Protein AF-A0A951KAZ1-F1 (afdb_monomer_lite)

Secondary structure (DSSP, 8-state):
-EEE--STTS-SHHHHHHHHTT---EE----SSS---HHHHHHHHHHHHHHTSSS-EEEEESSSHHHHHHHTTSTT--EEE-SSHHHHHHHHHHH--SEEEEETTTS-HHHHHHHHHHHHHPPP--TTTHHHHHHHHHHHHHHTT-

Structure (mmCIF, N/CA/C/O backbone):
data_AF-A0A951KAZ1-F1
#
_entry.id   AF-A0A951KAZ1-F1
#
loop_
_atom_site.group_PDB
_atom_site.id
_atom_site.type_symbol
_atom_site.label_atom_id
_atom_site.label_alt_id
_atom_site.label_comp_id
_atom_site.label_asym_id
_atom_site.label_entity_id
_atom_site.label_seq_id
_atom_site.pdbx_PDB_ins_code
_atom_site.Cartn_x
_atom_site.Cartn_y
_atom_site.Cartn_z
_atom_site.occupancy
_atom_site.B_iso_or_equiv
_atom_site.auth_seq_id
_atom_site.auth_comp_id
_atom_site.auth_asym_id
_atom_site.auth_atom_id
_atom_site.pdbx_PDB_model_num
ATOM 1 N N . MET A 1 1 ? -10.489 3.166 -6.949 1.00 77.75 1 MET A N 1
ATOM 2 C CA . MET A 1 1 ? -9.669 2.682 -5.811 1.00 77.75 1 MET A CA 1
ATOM 3 C C . MET A 1 1 ? -10.498 1.814 -4.878 1.00 77.75 1 MET A C 1
ATOM 5 O O . MET A 1 1 ? -11.717 1.902 -4.901 1.00 77.75 1 MET A O 1
ATOM 9 N N . ILE A 1 2 ? -9.860 0.986 -4.058 1.00 79.00 2 ILE A N 1
ATOM 10 C CA . ILE A 1 2 ? -10.522 0.186 -3.029 1.00 79.00 2 ILE A CA 1
ATOM 11 C C . ILE A 1 2 ? -9.940 0.490 -1.645 1.00 79.00 2 ILE A C 1
ATOM 13 O O . ILE A 1 2 ? -8.728 0.649 -1.511 1.00 79.00 2 ILE A O 1
ATOM 17 N N . VAL A 1 3 ? -10.797 0.590 -0.631 1.00 74.81 3 VAL A N 1
ATOM 18 C CA . VAL A 1 3 ? -10.398 0.838 0.759 1.00 74.81 3 VAL A CA 1
ATOM 19 C C . VAL A 1 3 ? -10.992 -0.234 1.658 1.00 74.81 3 VAL A C 1
ATOM 21 O O . VAL A 1 3 ? -12.148 -0.602 1.479 1.00 74.81 3 VAL A O 1
ATOM 24 N N . SER A 1 4 ? -10.220 -0.708 2.631 1.00 72.94 4 SER A N 1
ATOM 25 C CA . SER A 1 4 ? -10.753 -1.443 3.777 1.00 72.94 4 SER A CA 1
ATOM 26 C C . SER A 1 4 ? -10.290 -0.776 5.075 1.00 72.94 4 SER A C 1
ATOM 28 O O . SER A 1 4 ? -9.096 -0.843 5.395 1.00 72.94 4 SER A O 1
ATOM 30 N N . PRO A 1 5 ? -11.183 -0.069 5.792 1.00 63.22 5 PRO A N 1
ATOM 31 C CA . PRO A 1 5 ? -10.905 0.364 7.151 1.00 63.22 5 PRO A CA 1
ATOM 32 C C . PRO A 1 5 ? -10.806 -0.833 8.109 1.00 63.22 5 PRO A C 1
ATOM 34 O O . PRO A 1 5 ? -11.477 -1.854 7.946 1.00 63.22 5 PRO A O 1
ATOM 37 N N . GLY A 1 6 ? -9.990 -0.667 9.152 1.00 60.91 6 GLY A N 1
ATOM 38 C CA . GLY A 1 6 ? -10.044 -1.522 10.337 1.00 60.91 6 GLY A CA 1
ATOM 39 C C . GLY A 1 6 ? -11.373 -1.359 11.090 1.00 60.91 6 GLY A C 1
ATOM 40 O O . GLY A 1 6 ? -12.285 -0.676 10.627 1.00 60.91 6 GLY A O 1
ATOM 41 N N . GLN A 1 7 ? -11.477 -1.970 12.273 1.00 57.25 7 GLN A N 1
ATOM 42 C CA . GLN A 1 7 ? -12.677 -1.892 13.121 1.00 57.25 7 GLN A CA 1
ATOM 43 C C . GLN A 1 7 ? -13.164 -0.444 13.306 1.00 57.25 7 GLN A C 1
ATOM 45 O O . GLN A 1 7 ? -12.364 0.493 13.395 1.00 57.25 7 GLN A O 1
ATOM 50 N N . ALA A 1 8 ? -14.487 -0.250 13.359 1.00 47.81 8 ALA A N 1
ATOM 51 C CA . ALA A 1 8 ? -15.086 1.079 13.430 1.00 47.81 8 ALA A CA 1
ATOM 52 C C . ALA A 1 8 ? -14.519 1.894 14.609 1.00 47.81 8 ALA A C 1
ATOM 54 O O . ALA A 1 8 ? -14.606 1.496 15.769 1.00 47.81 8 ALA A O 1
ATOM 55 N N . GLY A 1 9 ? -13.919 3.040 14.276 1.00 51.09 9 GLY A N 1
ATOM 56 C CA . GLY A 1 9 ? -13.101 3.861 15.176 1.00 51.09 9 GLY A CA 1
ATOM 57 C C . GLY A 1 9 ? -11.717 4.165 14.596 1.00 51.09 9 GLY A C 1
ATOM 58 O O . GLY A 1 9 ? -11.181 5.241 14.847 1.00 51.09 9 GLY A O 1
ATOM 59 N N . ASP A 1 10 ? -11.199 3.278 13.738 1.00 54.59 10 ASP A N 1
ATOM 60 C CA . ASP A 1 10 ? -9.827 3.361 13.228 1.00 54.59 10 ASP A CA 1
ATOM 61 C C . ASP A 1 10 ? -9.648 4.237 11.971 1.00 54.59 10 ASP A C 1
ATOM 63 O O . ASP A 1 10 ? -8.514 4.617 11.680 1.00 54.59 10 ASP A O 1
ATOM 67 N N . SER A 1 11 ? -10.701 4.620 11.222 1.00 55.94 11 SER A N 1
ATOM 68 C CA . SER A 1 11 ? -10.556 5.668 10.186 1.00 55.94 11 SER A CA 1
ATOM 69 C C . SER A 1 11 ? -11.864 6.197 9.555 1.00 55.94 11 SER A C 1
ATOM 71 O O . SER A 1 11 ? -12.215 5.811 8.441 1.00 55.94 11 SER A O 1
ATOM 73 N N . PRO A 1 12 ? -12.532 7.208 10.142 1.00 54.56 12 PRO A N 1
ATOM 74 C CA . PRO A 1 12 ? -13.395 8.116 9.369 1.00 54.56 12 PRO A CA 1
ATOM 75 C C . PRO A 1 12 ? -12.590 9.035 8.419 1.00 54.56 12 PRO A C 1
ATOM 77 O O . PRO A 1 12 ? -13.151 9.874 7.716 1.00 54.56 12 PRO A O 1
ATOM 80 N N . VAL A 1 13 ? -11.258 8.915 8.416 1.00 67.06 13 VAL A N 1
ATOM 81 C CA . VAL A 1 13 ? -10.328 9.823 7.738 1.00 67.06 13 VAL A CA 1
ATOM 82 C C . VAL A 1 13 ? -10.181 9.477 6.263 1.00 67.06 13 VAL A C 1
ATOM 84 O O . VAL A 1 13 ? -10.074 10.389 5.445 1.00 67.06 13 VAL A O 1
ATOM 87 N N . LEU A 1 14 ? -10.167 8.187 5.911 1.00 79.38 14 LEU A N 1
ATOM 88 C CA . LEU A 1 14 ? -9.930 7.778 4.529 1.00 79.38 14 LEU A CA 1
ATOM 89 C C . LEU A 1 14 ? -11.041 8.210 3.571 1.00 79.38 14 LEU A C 1
ATOM 91 O O . LEU A 1 14 ? -10.701 8.916 2.628 1.00 79.38 14 LEU A O 1
ATOM 95 N N . PRO A 1 15 ? -12.331 7.888 3.794 1.00 82.56 15 PRO A N 1
ATOM 96 C CA . PRO A 1 15 ? -13.406 8.324 2.899 1.0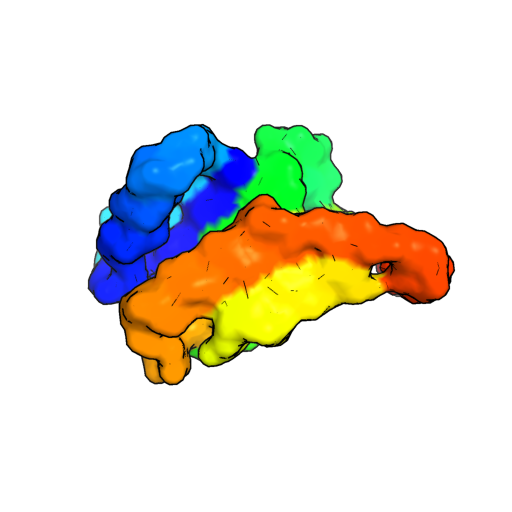0 82.56 15 PRO A CA 1
ATOM 97 C C . PRO A 1 15 ? -13.351 9.830 2.621 1.00 82.56 15 PRO A C 1
ATOM 99 O O . PRO A 1 15 ? -13.264 10.256 1.473 1.00 82.56 15 PRO A O 1
ATOM 102 N N . LYS A 1 16 ? -13.230 10.631 3.689 1.00 83.12 16 LYS A N 1
ATOM 103 C CA . LYS A 1 16 ? -13.139 12.090 3.597 1.00 83.12 16 LYS A CA 1
ATOM 104 C C . LYS A 1 16 ? -11.915 12.562 2.810 1.00 83.12 16 LYS A C 1
ATOM 106 O O . LYS A 1 16 ? -12.024 13.471 1.995 1.00 83.12 16 LYS A O 1
ATOM 111 N N . LEU A 1 17 ? -10.743 11.973 3.053 1.00 84.25 17 LEU A N 1
ATOM 112 C CA . LEU A 1 17 ? -9.534 12.305 2.302 1.00 84.25 17 LEU A CA 1
ATOM 113 C C . LEU A 1 17 ? -9.702 11.996 0.810 1.00 84.25 17 LEU A C 1
ATOM 115 O O . LEU A 1 17 ? -9.244 12.767 -0.028 1.00 84.25 17 LEU A O 1
ATOM 119 N N . LEU A 1 18 ? -10.325 10.870 0.478 1.00 87.94 18 LEU A N 1
ATOM 120 C CA . LEU A 1 18 ? -10.521 10.459 -0.907 1.00 87.94 18 LEU A CA 1
ATOM 121 C C . LEU A 1 18 ? -11.543 11.335 -1.626 1.00 87.94 18 LEU A C 1
ATOM 123 O O . LEU A 1 18 ? -11.312 11.690 -2.781 1.00 87.94 18 LEU A O 1
ATOM 127 N N . ASP A 1 19 ? -12.586 11.772 -0.922 1.00 89.19 19 ASP A N 1
ATOM 128 C CA . ASP A 1 19 ? -13.525 12.781 -1.413 1.00 89.19 19 ASP A CA 1
ATOM 129 C C . ASP A 1 19 ? -12.812 14.118 -1.690 1.00 89.19 19 ASP A C 1
ATOM 131 O O . ASP A 1 19 ? -12.978 14.710 -2.758 1.00 89.19 19 ASP A O 1
ATOM 135 N N . GLU A 1 20 ? -11.960 14.583 -0.764 1.00 88.56 20 GLU A N 1
ATOM 136 C CA . GLU A 1 20 ? -11.151 15.802 -0.930 1.00 88.56 20 GLU A CA 1
ATOM 137 C C . GLU A 1 20 ? -10.201 15.710 -2.136 1.00 88.56 20 GLU A C 1
ATOM 139 O O . GLU A 1 20 ? -10.028 16.687 -2.867 1.00 88.56 20 GLU A O 1
ATOM 144 N N . LEU A 1 21 ? -9.605 14.534 -2.359 1.00 87.19 21 LEU A N 1
ATOM 145 C CA . LEU A 1 21 ? -8.739 14.247 -3.506 1.00 87.19 21 LEU A CA 1
ATOM 146 C C . LEU A 1 21 ? -9.521 13.936 -4.793 1.00 87.19 21 LEU A C 1
ATOM 148 O O . LEU A 1 21 ? -8.904 13.777 -5.844 1.00 87.19 21 LEU A O 1
ATOM 152 N N . ARG A 1 22 ? -10.859 13.868 -4.730 1.00 91.75 22 ARG A N 1
ATOM 153 C CA . ARG A 1 22 ? -11.752 13.511 -5.845 1.00 91.75 22 ARG A CA 1
ATOM 154 C C . ARG A 1 22 ? -11.397 12.171 -6.492 1.00 91.75 22 ARG A C 1
ATOM 156 O O . ARG A 1 22 ? -11.455 12.028 -7.712 1.00 91.75 22 ARG A O 1
ATOM 163 N N . VAL A 1 23 ? -11.021 11.193 -5.673 1.00 89.00 23 VAL A N 1
ATOM 164 C CA . VAL A 1 23 ? -10.708 9.842 -6.140 1.00 89.00 23 VAL A CA 1
ATOM 165 C C . VAL A 1 23 ? -11.902 8.941 -5.891 1.00 89.00 23 VAL A C 1
ATOM 167 O O . VAL A 1 23 ? -12.308 8.755 -4.750 1.00 89.00 23 VAL A O 1
ATOM 170 N N . GLU A 1 24 ? -12.436 8.329 -6.946 1.00 90.31 24 GLU A N 1
ATOM 171 C CA . GLU A 1 24 ? -13.498 7.336 -6.801 1.00 90.31 24 GLU A CA 1
ATOM 172 C C . GLU A 1 24 ? -12.995 6.104 -6.043 1.00 90.31 24 GLU A C 1
ATOM 174 O O . GLU A 1 24 ? -11.959 5.501 -6.374 1.00 90.31 24 GLU A O 1
ATOM 179 N N . TYR A 1 25 ? -13.748 5.698 -5.023 1.00 90.50 25 TYR A N 1
ATOM 180 C CA . TYR A 1 25 ? -13.411 4.545 -4.206 1.00 90.50 25 TYR A CA 1
ATOM 181 C C . TYR A 1 25 ? -14.614 3.660 -3.914 1.00 90.50 25 TYR A C 1
ATOM 183 O O . TYR A 1 25 ? -15.764 4.093 -3.921 1.00 90.50 25 TYR A O 1
ATOM 191 N N . ARG A 1 26 ? -14.314 2.398 -3.616 1.00 89.12 26 ARG A N 1
ATOM 192 C CA . ARG A 1 26 ? -15.243 1.476 -2.978 1.00 89.12 26 ARG A CA 1
ATOM 193 C C . ARG A 1 26 ? -14.697 1.071 -1.619 1.00 89.12 26 ARG A C 1
ATOM 195 O O . ARG A 1 26 ? -13.571 0.586 -1.527 1.00 89.12 26 ARG A O 1
ATOM 202 N N . ASP A 1 27 ? -15.512 1.258 -0.594 1.00 86.56 27 ASP A N 1
ATOM 203 C CA . ASP A 1 27 ? -15.246 0.779 0.758 1.00 86.56 27 ASP A CA 1
ATOM 204 C C . ASP A 1 27 ? -15.684 -0.690 0.878 1.00 86.56 27 ASP A C 1
ATOM 206 O O . ASP A 1 27 ? -16.814 -1.029 0.522 1.00 86.56 27 ASP A O 1
ATOM 210 N N . PHE A 1 28 ? -14.784 -1.562 1.329 1.00 81.38 28 PHE A N 1
ATOM 211 C CA . PHE A 1 28 ? -15.008 -2.995 1.553 1.00 81.38 28 PHE A CA 1
ATOM 212 C C . PHE A 1 28 ? -15.226 -3.332 3.034 1.00 81.38 28 PHE A C 1
ATOM 214 O O . PHE A 1 28 ? -15.315 -4.506 3.391 1.00 81.38 28 PHE A O 1
ATOM 221 N N . GLY A 1 29 ? -15.360 -2.310 3.878 1.00 76.19 29 GLY A N 1
ATOM 222 C CA . GLY A 1 29 ? -15.567 -2.448 5.306 1.00 76.19 29 GLY A CA 1
ATOM 223 C C . GLY A 1 29 ? -14.259 -2.649 6.084 1.00 76.19 29 GLY A C 1
ATOM 224 O O . GLY A 1 29 ? -13.169 -2.664 5.514 1.00 76.19 29 GLY A O 1
ATOM 225 N N . THR A 1 30 ? -14.337 -2.832 7.399 1.00 77.88 30 THR A N 1
ATOM 226 C CA . THR A 1 30 ? -15.567 -3.219 8.116 1.00 77.88 30 THR A CA 1
ATOM 227 C C . THR A 1 30 ? -16.514 -2.056 8.417 1.00 77.88 30 THR A C 1
ATOM 229 O O . THR A 1 30 ? -16.112 -0.902 8.505 1.00 77.88 30 THR A O 1
ATOM 232 N N . TYR A 1 31 ? -17.807 -2.362 8.561 1.00 74.50 31 TYR A N 1
ATOM 233 C CA . TYR A 1 31 ? -18.862 -1.360 8.792 1.00 74.50 31 TYR A CA 1
ATOM 234 C C . TYR A 1 31 ? -19.334 -1.304 10.254 1.00 74.50 31 TYR A C 1
ATOM 236 O O . TYR A 1 31 ? -20.393 -0.753 10.546 1.00 74.50 31 TYR A O 1
ATOM 244 N N . GLY A 1 32 ? -18.575 -1.906 11.173 1.00 73.69 32 GLY A N 1
ATOM 245 C CA . GLY A 1 32 ? -18.962 -2.063 12.571 1.00 73.69 32 GLY A CA 1
ATOM 246 C C . GLY A 1 32 ? -17.765 -2.170 13.509 1.00 73.69 32 GLY A C 1
ATOM 247 O O . GLY A 1 32 ? -16.614 -2.245 13.078 1.00 73.69 32 GLY A O 1
ATOM 248 N N . THR A 1 33 ? -18.048 -2.145 14.809 1.00 76.31 33 THR A N 1
ATOM 249 C CA . THR A 1 33 ? -17.047 -2.224 15.888 1.00 76.31 33 THR A CA 1
ATOM 250 C C . THR A 1 33 ? -16.696 -3.655 16.274 1.00 76.31 33 THR A C 1
ATOM 252 O O . THR A 1 33 ? -15.813 -3.867 17.101 1.00 76.31 33 THR A O 1
ATOM 255 N N . ASP A 1 34 ? -17.424 -4.629 15.732 1.00 79.00 34 ASP A N 1
ATOM 256 C CA . ASP A 1 34 ? -17.231 -6.028 16.076 1.00 79.00 34 ASP A CA 1
ATOM 257 C C . ASP A 1 34 ? -15.843 -6.504 15.663 1.00 79.00 34 ASP A C 1
ATOM 259 O O . ASP A 1 34 ? -15.259 -6.055 14.668 1.00 79.00 34 ASP A O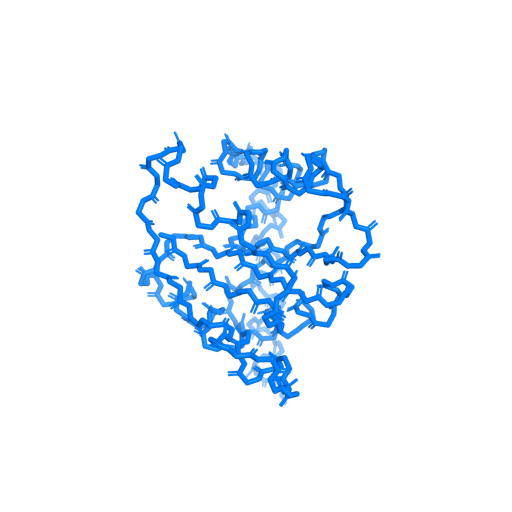 1
ATOM 263 N N . ALA A 1 35 ? -15.318 -7.438 16.453 1.00 81.06 35 ALA A N 1
ATOM 264 C CA . ALA A 1 35 ? -14.056 -8.063 16.134 1.00 81.06 35 ALA A CA 1
ATOM 265 C C . ALA A 1 35 ? -14.159 -8.809 14.801 1.00 81.06 35 ALA A C 1
ATOM 267 O O . ALA A 1 35 ? -15.093 -9.577 14.577 1.00 81.06 35 ALA A O 1
ATOM 268 N N . VAL A 1 36 ? -13.176 -8.585 13.934 1.00 85.56 36 VAL A N 1
ATOM 269 C CA . VAL A 1 36 ? -13.041 -9.272 12.652 1.00 85.56 36 VAL A CA 1
ATOM 270 C C . VAL A 1 36 ? -11.629 -9.796 12.487 1.00 85.56 36 VAL A C 1
ATOM 272 O O . VAL A 1 36 ? -10.669 -9.206 12.994 1.00 85.56 36 VAL A O 1
ATOM 275 N N . ASP A 1 37 ? -11.512 -10.863 11.712 1.00 90.12 37 ASP A N 1
ATOM 276 C CA . ASP A 1 37 ? -10.233 -11.383 11.272 1.00 90.12 37 ASP A CA 1
ATOM 277 C C . ASP A 1 37 ? -9.802 -10.627 10.013 1.00 90.12 37 ASP A C 1
ATOM 279 O O . ASP A 1 37 ? -10.404 -10.740 8.944 1.00 90.12 37 ASP A O 1
ATOM 283 N N . TYR A 1 38 ? -8.736 -9.830 10.132 1.00 90.50 38 TYR A N 1
ATOM 284 C CA . TYR A 1 38 ? -8.228 -9.016 9.025 1.00 90.50 38 TYR A CA 1
ATOM 285 C C . TYR A 1 38 ? -7.982 -9.810 7.723 1.00 90.50 38 TYR A C 1
ATOM 287 O O . TYR A 1 38 ? -8.217 -9.234 6.658 1.00 90.50 38 TYR A O 1
ATOM 295 N N . PRO A 1 39 ? -7.590 -11.109 7.716 1.00 94.44 39 PRO A N 1
ATOM 296 C CA . PRO A 1 39 ? -7.435 -11.836 6.461 1.00 94.44 39 PRO A CA 1
ATOM 297 C C . PRO A 1 39 ? -8.709 -11.893 5.609 1.00 94.44 39 PRO A C 1
ATOM 299 O O . PRO A 1 39 ? -8.624 -11.779 4.383 1.00 94.44 39 PRO A O 1
ATOM 302 N N . ASP A 1 40 ? -9.875 -12.001 6.249 1.00 91.62 40 ASP A N 1
ATOM 303 C CA . ASP A 1 40 ? -11.170 -12.128 5.572 1.00 91.62 40 ASP A CA 1
ATOM 304 C C . ASP A 1 40 ? -11.603 -10.831 4.888 1.00 91.62 40 ASP A C 1
ATOM 306 O O . ASP A 1 40 ? -12.370 -10.860 3.926 1.00 91.62 40 ASP A O 1
ATOM 310 N N . VAL A 1 41 ? -11.062 -9.696 5.332 1.00 89.69 41 VAL A N 1
ATOM 311 C CA . VAL A 1 41 ? -11.366 -8.371 4.782 1.00 89.69 41 VAL A CA 1
ATOM 312 C C . VAL A 1 41 ? -10.298 -7.929 3.777 1.00 89.69 41 VAL A C 1
ATOM 314 O O . VAL A 1 41 ? -10.612 -7.423 2.698 1.00 89.69 41 VAL A O 1
ATOM 317 N N . ILE A 1 42 ? -9.024 -8.198 4.071 1.00 93.88 42 ILE A N 1
ATOM 318 C CA . ILE A 1 42 ? -7.902 -7.772 3.229 1.00 93.88 42 ILE A CA 1
ATOM 319 C C . ILE A 1 42 ? -7.773 -8.619 1.960 1.00 93.88 42 ILE A C 1
ATOM 321 O O . ILE A 1 42 ? -7.479 -8.082 0.887 1.00 93.88 42 ILE A O 1
ATOM 325 N N . ALA A 1 43 ? -8.011 -9.932 2.030 1.00 95.50 43 ALA A N 1
ATOM 326 C CA . ALA A 1 43 ? -7.866 -10.792 0.858 1.00 95.50 43 ALA A CA 1
ATOM 327 C C . ALA A 1 43 ? -8.845 -10.431 -0.284 1.00 95.50 43 ALA A C 1
ATOM 329 O O . ALA A 1 43 ? -8.406 -10.395 -1.437 1.00 95.50 43 ALA A O 1
ATOM 330 N N . PRO A 1 44 ? -10.137 -10.123 -0.036 1.00 94.62 44 PRO A N 1
ATOM 331 C CA . PRO A 1 44 ? -11.031 -9.582 -1.062 1.00 94.62 44 PRO A CA 1
ATOM 332 C C . PRO A 1 44 ? -10.510 -8.307 -1.730 1.00 94.62 44 PRO A C 1
ATOM 334 O O . PRO A 1 44 ? -10.573 -8.207 -2.958 1.00 94.62 44 PRO A O 1
ATOM 337 N N . VAL A 1 45 ? -9.957 -7.375 -0.945 1.00 94.81 45 VAL A N 1
ATOM 338 C CA . VAL A 1 45 ? -9.399 -6.117 -1.458 1.00 94.81 45 VAL A CA 1
ATOM 339 C C . VAL A 1 45 ? -8.229 -6.382 -2.396 1.00 94.81 45 VAL A C 1
ATOM 341 O O . VAL A 1 45 ? -8.234 -5.958 -3.553 1.00 94.81 45 VAL A O 1
ATOM 344 N N . ALA A 1 46 ? -7.258 -7.153 -1.913 1.00 97.00 46 ALA A N 1
ATOM 345 C CA . ALA A 1 46 ? -6.080 -7.542 -2.668 1.00 97.00 46 ALA A CA 1
ATOM 346 C C . ALA A 1 46 ? -6.461 -8.295 -3.957 1.00 97.00 46 ALA A C 1
ATOM 348 O O . ALA A 1 46 ? -5.944 -7.999 -5.030 1.00 97.00 46 ALA A O 1
ATOM 349 N N . ARG A 1 47 ? -7.441 -9.207 -3.907 1.00 97.19 47 ARG A N 1
ATOM 350 C CA . ARG A 1 47 ? -7.930 -9.915 -5.104 1.00 97.19 47 ARG A CA 1
ATOM 351 C C . ARG A 1 47 ? -8.596 -8.985 -6.117 1.00 97.19 47 ARG A C 1
ATOM 353 O O . ARG A 1 47 ? -8.440 -9.215 -7.310 1.00 97.19 47 ARG A O 1
ATOM 360 N N . ALA A 1 48 ? -9.336 -7.970 -5.678 1.00 96.75 48 ALA A N 1
ATOM 361 C CA . ALA A 1 48 ? -9.964 -7.018 -6.593 1.00 96.75 48 ALA A CA 1
ATOM 362 C C . ALA A 1 48 ? -8.921 -6.167 -7.335 1.00 96.75 48 ALA A C 1
ATOM 364 O O . ALA A 1 48 ? -9.035 -5.979 -8.544 1.00 96.75 48 ALA A O 1
ATOM 365 N N . VAL A 1 49 ? -7.860 -5.737 -6.641 1.00 98.00 49 VAL A N 1
ATOM 366 C CA . VAL A 1 49 ? -6.718 -5.057 -7.276 1.00 98.00 49 VAL A CA 1
ATOM 367 C C . VAL A 1 49 ? -5.991 -5.994 -8.241 1.00 98.00 49 VAL A C 1
ATOM 369 O O . VAL A 1 49 ? -5.721 -5.619 -9.377 1.00 98.00 49 VAL A O 1
ATOM 372 N N . ALA A 1 50 ? -5.729 -7.239 -7.834 1.00 97.44 50 ALA A N 1
ATOM 373 C CA . ALA A 1 50 ? -5.026 -8.216 -8.666 1.00 97.44 50 ALA A CA 1
ATOM 374 C C . ALA A 1 50 ? -5.777 -8.556 -9.965 1.00 97.44 50 ALA A C 1
ATOM 376 O O . ALA A 1 50 ? -5.149 -8.812 -10.990 1.00 97.44 50 ALA A O 1
ATOM 377 N N . ARG A 1 51 ? -7.117 -8.552 -9.936 1.00 97.19 51 ARG A N 1
ATOM 378 C CA . ARG A 1 51 ? -7.957 -8.753 -11.128 1.00 97.19 51 ARG A CA 1
ATOM 379 C C . ARG A 1 51 ? -8.016 -7.538 -12.055 1.00 97.19 51 ARG A C 1
ATOM 381 O O . ARG A 1 51 ? -8.466 -7.683 -13.185 1.00 97.19 51 ARG A O 1
ATOM 388 N N . GLY A 1 52 ? -7.578 -6.367 -11.592 1.00 96.44 52 GLY A N 1
ATOM 389 C CA . GLY A 1 52 ? -7.701 -5.113 -12.332 1.00 96.44 52 GLY A CA 1
ATOM 390 C C . GLY A 1 52 ? -9.064 -4.431 -12.191 1.00 96.44 52 GLY A C 1
ATOM 391 O O . GLY A 1 52 ? -9.312 -3.456 -12.890 1.00 96.44 52 GLY A O 1
ATOM 392 N N . ASP A 1 53 ? -9.926 -4.886 -11.271 1.00 95.50 53 ASP A N 1
ATOM 393 C CA . ASP A 1 53 ? -11.204 -4.214 -10.975 1.00 95.50 53 ASP A CA 1
ATOM 394 C C . ASP A 1 53 ? -10.961 -2.809 -10.388 1.00 95.50 53 ASP A C 1
ATOM 396 O O . ASP A 1 53 ? -11.791 -1.910 -10.514 1.00 95.50 53 ASP A O 1
ATOM 400 N N . TYR A 1 54 ? -9.811 -2.630 -9.729 1.00 94.88 54 TYR A N 1
ATOM 401 C CA . TYR A 1 54 ? -9.331 -1.361 -9.194 1.00 94.88 54 TYR A CA 1
ATOM 402 C C . TYR A 1 54 ? -7.827 -1.238 -9.415 1.00 94.88 54 TYR A C 1
ATOM 404 O O . TYR A 1 54 ? -7.079 -2.186 -9.194 1.00 94.88 54 TYR A O 1
ATOM 412 N N . GLU A 1 55 ? -7.363 -0.040 -9.759 1.00 93.31 55 GLU A N 1
ATOM 413 C CA . GLU A 1 55 ? -5.937 0.198 -10.007 1.00 93.31 55 GLU A CA 1
ATOM 414 C C . GLU A 1 55 ? -5.074 0.124 -8.742 1.00 93.31 55 GLU A C 1
ATOM 416 O O . GLU A 1 55 ? -3.896 -0.230 -8.806 1.00 93.31 55 GLU A O 1
ATOM 421 N N . ARG A 1 56 ? -5.637 0.519 -7.595 1.00 95.62 56 ARG A N 1
ATOM 422 C CA . ARG A 1 56 ? -4.933 0.654 -6.315 1.00 95.62 56 ARG A CA 1
ATOM 423 C C . ARG A 1 56 ? -5.841 0.289 -5.150 1.00 95.62 56 ARG A C 1
ATOM 425 O O . ARG A 1 56 ? -7.044 0.569 -5.207 1.00 95.62 56 ARG A O 1
ATOM 432 N N . GLY A 1 57 ? -5.243 -0.257 -4.092 1.00 96.38 57 GLY A N 1
ATOM 433 C CA . GLY A 1 57 ? -5.902 -0.523 -2.815 1.00 96.38 57 GLY A CA 1
ATOM 434 C C . GLY A 1 57 ? -5.228 0.147 -1.621 1.00 96.38 57 GLY A C 1
ATOM 435 O O . GLY A 1 57 ? -4.015 0.337 -1.606 1.00 96.38 57 GLY A O 1
ATOM 436 N N . ILE A 1 58 ? -6.022 0.486 -0.609 1.00 95.62 58 ILE A N 1
ATOM 437 C CA . ILE A 1 58 ? -5.553 0.957 0.696 1.00 95.62 58 ILE A CA 1
ATOM 438 C C . ILE A 1 58 ? -6.190 0.080 1.772 1.00 95.62 58 ILE A C 1
ATOM 440 O O . ILE A 1 58 ? -7.406 -0.105 1.793 1.00 95.62 58 ILE A O 1
ATOM 444 N N . VAL A 1 59 ? -5.372 -0.459 2.667 1.00 94.12 59 VAL A N 1
ATOM 445 C CA . VAL A 1 59 ? -5.808 -1.327 3.760 1.00 94.12 59 VAL A CA 1
ATOM 446 C C . VAL A 1 59 ? -5.323 -0.774 5.092 1.00 94.12 59 VAL A C 1
ATOM 448 O O . VAL A 1 59 ? -4.194 -0.292 5.209 1.00 94.12 59 VAL A O 1
ATOM 451 N N . LEU A 1 60 ? -6.186 -0.818 6.100 1.00 89.56 60 LEU A N 1
ATOM 452 C CA . LEU A 1 60 ? -5.866 -0.396 7.457 1.00 89.56 60 LEU A CA 1
ATOM 453 C C . LEU A 1 60 ? -6.191 -1.494 8.450 1.00 89.56 60 LEU A C 1
ATOM 455 O O . LEU A 1 60 ? -7.216 -2.160 8.357 1.00 89.56 60 LEU A O 1
ATOM 459 N N . GLY A 1 61 ? -5.349 -1.585 9.467 1.00 88.94 61 GLY A N 1
ATOM 460 C CA . GLY A 1 61 ? -5.667 -2.315 10.681 1.00 88.94 61 GLY A CA 1
ATOM 461 C C . GLY A 1 61 ? -4.875 -1.771 11.852 1.00 88.94 61 GLY A C 1
ATOM 462 O O . GLY A 1 61 ? -4.419 -0.629 11.820 1.00 88.94 61 GLY A O 1
ATOM 463 N N . GLY A 1 62 ? -4.699 -2.579 12.896 1.00 89.19 62 GLY A N 1
ATOM 464 C CA . GLY A 1 62 ? -4.030 -2.130 14.118 1.00 89.19 62 GLY A CA 1
ATOM 465 C C . GLY A 1 62 ? -2.596 -1.664 13.855 1.00 89.19 62 GLY A C 1
ATOM 466 O O . GLY A 1 62 ? -2.260 -0.515 14.143 1.00 89.19 62 GLY A O 1
ATOM 467 N N . SER A 1 63 ? -1.767 -2.545 13.284 1.00 91.75 63 SER A N 1
ATOM 468 C CA . SER A 1 63 ? -0.376 -2.235 12.929 1.00 91.75 63 SER A CA 1
ATOM 469 C C . SER A 1 63 ? -0.141 -2.004 11.437 1.00 91.75 63 SER A C 1
ATOM 471 O O . SER A 1 63 ? 0.839 -1.357 11.096 1.00 91.75 63 SER A O 1
ATOM 473 N N . GLY A 1 64 ? -1.006 -2.501 10.547 1.00 93.25 64 GLY A N 1
ATOM 474 C CA . GLY A 1 64 ? -0.775 -2.492 9.097 1.00 93.25 64 GLY A CA 1
ATOM 475 C C . GLY A 1 64 ? 0.086 -3.667 8.616 1.00 93.25 64 GLY A C 1
ATOM 476 O O . GLY A 1 64 ? 0.030 -4.044 7.447 1.00 93.25 64 GLY A O 1
ATOM 477 N N . THR A 1 65 ? 0.855 -4.289 9.512 1.00 96.50 65 THR A N 1
ATOM 478 C CA . THR A 1 65 ? 1.758 -5.399 9.186 1.00 96.50 65 THR A CA 1
ATOM 479 C C . THR A 1 65 ? 1.005 -6.671 8.803 1.00 96.50 65 THR A C 1
ATOM 481 O O . THR A 1 65 ? 1.346 -7.313 7.811 1.00 96.50 65 THR A O 1
ATOM 484 N N . GLY A 1 66 ? -0.026 -7.053 9.567 1.00 96.00 66 GLY A N 1
ATOM 485 C CA . GLY A 1 66 ? -0.827 -8.245 9.261 1.00 96.00 66 GLY A CA 1
ATOM 486 C C . GLY A 1 66 ? -1.550 -8.089 7.926 1.00 96.00 66 GLY A C 1
ATOM 487 O O . GLY A 1 66 ? -1.546 -8.989 7.083 1.00 96.00 66 GLY A O 1
ATOM 488 N N . GLU A 1 67 ? -2.079 -6.894 7.696 1.00 95.25 67 GLU A N 1
ATOM 489 C CA . GLU A 1 67 ? -2.755 -6.502 6.471 1.00 95.25 67 GLU A CA 1
ATOM 490 C C . GLU A 1 67 ? -1.796 -6.579 5.271 1.00 95.25 67 GLU A C 1
ATOM 492 O O . GLU A 1 67 ? -2.120 -7.206 4.261 1.00 95.25 67 GLU A O 1
ATOM 497 N N . ALA A 1 68 ? -0.577 -6.043 5.397 1.00 98.19 68 ALA A N 1
ATOM 498 C CA . ALA A 1 68 ? 0.443 -6.144 4.355 1.00 98.19 68 ALA A CA 1
ATOM 499 C C . ALA A 1 68 ? 0.851 -7.597 4.067 1.00 98.19 68 ALA A C 1
ATOM 501 O O . ALA A 1 68 ? 1.005 -7.977 2.902 1.00 98.19 68 ALA A O 1
ATOM 502 N N . ILE A 1 69 ? 1.009 -8.424 5.109 1.00 98.62 69 ILE A N 1
ATOM 503 C CA . ILE A 1 69 ? 1.346 -9.846 4.968 1.00 98.62 69 ILE A CA 1
ATOM 504 C C . ILE A 1 69 ? 0.261 -10.572 4.174 1.00 98.62 69 ILE A C 1
ATOM 506 O O . ILE A 1 69 ? 0.594 -11.274 3.220 1.00 98.62 69 ILE A O 1
ATOM 510 N N . VAL A 1 70 ? -1.018 -10.397 4.527 1.00 98.19 70 VAL A N 1
ATOM 511 C CA . VAL A 1 70 ? -2.138 -11.043 3.823 1.00 98.19 70 VAL A CA 1
ATOM 512 C C . VAL A 1 70 ? -2.248 -10.552 2.390 1.00 98.19 70 VAL A C 1
ATOM 514 O O . VAL A 1 70 ? -2.372 -11.374 1.483 1.00 98.19 70 VAL A O 1
ATOM 517 N N . ALA A 1 71 ? -2.200 -9.237 2.168 1.00 98.12 71 ALA A N 1
ATOM 518 C CA . ALA A 1 71 ? -2.334 -8.669 0.832 1.00 98.12 71 ALA A CA 1
ATOM 519 C C . ALA A 1 71 ? -1.276 -9.249 -0.121 1.00 98.12 71 ALA A C 1
ATOM 521 O O . ALA A 1 71 ? -1.615 -9.691 -1.217 1.00 98.12 71 ALA A O 1
ATOM 522 N N . ASN A 1 72 ? -0.025 -9.358 0.337 1.00 98.50 72 ASN A N 1
ATOM 523 C CA . ASN A 1 72 ? 1.083 -9.939 -0.427 1.00 98.50 72 ASN A CA 1
ATOM 524 C C . ASN A 1 72 ? 0.982 -11.463 -0.648 1.00 98.50 72 ASN A C 1
ATOM 526 O O . ASN A 1 72 ? 1.776 -12.016 -1.404 1.00 98.50 72 ASN A O 1
ATOM 530 N N . LYS A 1 73 ? 0.028 -12.176 -0.026 1.00 97.75 73 LYS A N 1
ATOM 531 C CA . LYS A 1 73 ? -0.264 -13.581 -0.381 1.00 97.75 73 LYS A CA 1
ATOM 532 C C . LYS A 1 73 ? -1.104 -13.713 -1.647 1.00 97.75 73 LYS A C 1
ATOM 534 O O . LYS A 1 73 ? -1.214 -14.811 -2.190 1.00 97.75 73 LYS A O 1
ATOM 539 N N . VAL A 1 74 ? -1.711 -12.629 -2.120 1.00 97.75 74 VAL A N 1
ATOM 540 C CA . VAL A 1 74 ? -2.462 -12.627 -3.373 1.00 97.75 74 VAL A CA 1
ATOM 541 C C . VAL A 1 74 ? -1.501 -12.355 -4.526 1.00 97.75 74 VAL A C 1
ATOM 543 O O . VAL A 1 74 ? -0.853 -11.316 -4.575 1.00 97.75 74 VAL A O 1
ATOM 546 N N . ARG A 1 75 ? -1.426 -13.290 -5.475 1.00 97.25 75 ARG A N 1
ATOM 547 C CA . ARG A 1 75 ? -0.562 -13.173 -6.656 1.00 97.25 75 ARG A CA 1
ATOM 548 C C . ARG A 1 75 ? -0.808 -11.863 -7.411 1.00 97.25 75 ARG A C 1
ATOM 550 O O . ARG A 1 75 ? -1.960 -11.498 -7.643 1.00 97.25 75 ARG A O 1
ATOM 557 N N . GLY A 1 76 ? 0.267 -11.195 -7.826 1.00 97.00 76 GLY A N 1
ATOM 558 C CA . GLY A 1 76 ? 0.216 -9.903 -8.508 1.00 97.00 76 GLY A CA 1
ATOM 559 C C . GLY A 1 76 ? 0.084 -8.693 -7.577 1.00 97.00 76 GLY A C 1
ATOM 560 O O . GLY A 1 76 ? 0.089 -7.557 -8.064 1.00 97.00 76 GLY A O 1
ATOM 561 N N . ILE A 1 77 ? -0.008 -8.898 -6.260 1.00 98.50 77 ILE A N 1
ATOM 562 C CA . ILE A 1 77 ? -0.054 -7.810 -5.283 1.00 98.50 77 ILE A CA 1
ATOM 563 C C . ILE A 1 77 ? 1.335 -7.487 -4.768 1.00 98.50 77 ILE A C 1
ATOM 565 O O . ILE A 1 77 ? 2.104 -8.350 -4.366 1.00 98.50 77 ILE A O 1
ATOM 569 N N . ARG A 1 78 ? 1.619 -6.189 -4.756 1.00 98.56 78 ARG A N 1
ATOM 570 C CA . ARG A 1 78 ? 2.791 -5.585 -4.138 1.00 98.56 78 ARG A CA 1
ATOM 571 C C . ARG A 1 78 ? 2.274 -4.579 -3.129 1.00 98.56 78 ARG A C 1
ATOM 573 O O . ARG A 1 78 ? 1.995 -3.427 -3.466 1.00 98.56 78 ARG A O 1
ATOM 580 N N . CYS A 1 79 ? 2.078 -5.054 -1.909 1.00 98.62 79 CYS A N 1
ATOM 581 C CA . CYS A 1 79 ? 1.636 -4.249 -0.789 1.00 98.62 79 CYS A CA 1
ATOM 582 C C . CYS A 1 79 ? 2.839 -3.685 -0.035 1.00 98.62 79 CYS A C 1
ATOM 584 O O . CYS A 1 79 ? 3.687 -4.444 0.440 1.00 98.62 79 CYS A O 1
ATOM 586 N N . VAL A 1 80 ? 2.881 -2.362 0.109 1.00 9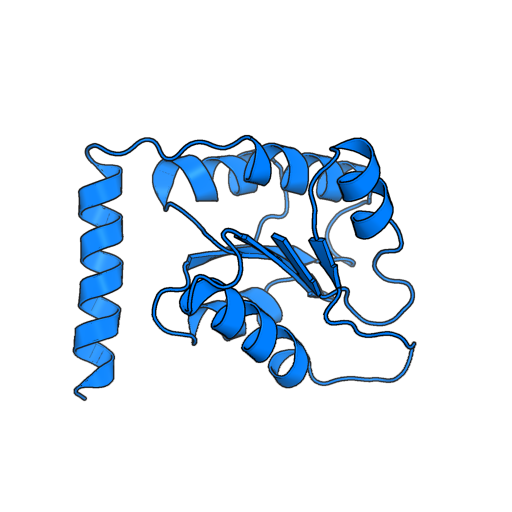8.50 80 VAL A N 1
ATOM 587 C CA . VAL A 1 80 ? 3.842 -1.659 0.967 1.00 98.50 80 VAL A CA 1
ATOM 588 C C . VAL A 1 80 ? 3.163 -1.286 2.281 1.00 98.50 80 VAL A C 1
ATOM 590 O O . VAL A 1 80 ? 2.096 -0.682 2.268 1.00 98.50 80 VAL A O 1
ATOM 593 N N . GLU A 1 81 ? 3.762 -1.641 3.415 1.00 98.31 81 GLU A N 1
ATOM 594 C CA . GLU A 1 81 ? 3.397 -1.055 4.709 1.00 98.31 81 GLU A CA 1
ATOM 595 C C . GLU A 1 81 ? 4.157 0.264 4.865 1.00 98.31 81 GLU A C 1
ATOM 597 O O . GLU A 1 81 ? 5.378 0.288 4.705 1.00 98.31 81 GLU A O 1
ATOM 602 N N . ALA A 1 82 ? 3.457 1.360 5.158 1.00 97.81 82 ALA A N 1
ATOM 603 C CA . ALA A 1 82 ? 4.099 2.651 5.373 1.00 97.81 82 ALA A CA 1
ATOM 604 C C . ALA A 1 82 ? 3.641 3.308 6.676 1.00 97.81 82 ALA A C 1
ATOM 606 O O . ALA A 1 82 ? 2.447 3.494 6.915 1.00 97.81 82 ALA A O 1
ATOM 607 N N . ALA A 1 83 ? 4.620 3.739 7.470 1.00 96.94 83 ALA A N 1
ATOM 608 C CA . ALA A 1 83 ? 4.422 4.582 8.647 1.00 96.94 83 ALA A CA 1
ATOM 609 C C . ALA A 1 83 ? 4.839 6.048 8.401 1.00 96.94 83 ALA A C 1
ATOM 611 O O . ALA A 1 83 ? 4.799 6.878 9.307 1.00 96.94 83 ALA A O 1
ATOM 612 N N . ASP A 1 84 ? 5.242 6.377 7.173 1.00 97.69 84 ASP A N 1
ATOM 613 C CA . ASP A 1 84 ? 5.637 7.719 6.767 1.00 97.69 84 ASP A CA 1
ATOM 614 C C . ASP A 1 84 ? 5.443 7.931 5.245 1.00 97.69 84 ASP A C 1
ATOM 616 O O . ASP A 1 84 ? 5.432 6.963 4.470 1.00 97.69 84 ASP A O 1
ATOM 620 N N . PRO A 1 85 ? 5.317 9.190 4.778 1.00 98.00 85 PRO A N 1
ATOM 621 C CA . PRO A 1 85 ? 5.061 9.482 3.367 1.00 98.00 85 PRO A CA 1
ATOM 622 C C . PRO A 1 85 ? 6.218 9.135 2.427 1.00 98.00 85 PRO A C 1
ATOM 624 O O . PRO A 1 85 ? 5.992 8.913 1.238 1.00 98.00 85 PRO A O 1
ATOM 627 N N . VAL A 1 86 ? 7.458 9.094 2.926 1.00 98.44 86 VAL A N 1
ATOM 628 C CA . VAL A 1 86 ? 8.621 8.728 2.109 1.00 98.44 86 VAL A CA 1
ATOM 629 C C . VAL A 1 86 ? 8.532 7.251 1.765 1.00 98.44 86 VAL A C 1
ATOM 631 O O . VAL A 1 86 ? 8.640 6.903 0.593 1.00 98.44 86 VAL A O 1
ATOM 634 N N . THR A 1 87 ? 8.249 6.394 2.744 1.00 98.56 87 THR A N 1
ATOM 635 C CA . THR A 1 87 ? 8.040 4.961 2.514 1.00 98.56 87 THR A CA 1
ATOM 636 C C . THR A 1 87 ? 6.885 4.716 1.544 1.00 98.56 87 THR A C 1
ATOM 638 O O . THR A 1 87 ? 7.039 3.950 0.591 1.00 98.56 87 THR A O 1
ATOM 641 N N . ALA A 1 88 ? 5.761 5.420 1.710 1.00 98.25 88 ALA A N 1
ATOM 642 C CA . ALA A 1 88 ? 4.610 5.305 0.814 1.00 98.25 88 ALA A CA 1
ATOM 643 C C . ALA A 1 88 ? 4.955 5.683 -0.643 1.00 98.25 88 ALA A C 1
ATOM 645 O O . ALA A 1 88 ? 4.664 4.921 -1.571 1.00 98.25 88 ALA A O 1
ATOM 646 N N . ARG A 1 89 ? 5.649 6.815 -0.840 1.00 98.56 89 ARG A N 1
ATOM 647 C CA . ARG A 1 89 ? 6.116 7.270 -2.159 1.00 98.56 89 ARG A CA 1
ATOM 648 C C . ARG A 1 89 ? 7.117 6.296 -2.778 1.00 98.56 89 ARG A C 1
ATOM 650 O O . ARG A 1 89 ? 6.957 5.895 -3.925 1.00 98.56 89 ARG A O 1
ATOM 657 N N . LEU A 1 90 ? 8.127 5.865 -2.019 1.00 98.38 90 LEU A N 1
ATOM 658 C CA . LEU A 1 90 ? 9.138 4.919 -2.503 1.00 98.38 90 LEU A CA 1
ATOM 659 C C . LEU A 1 90 ? 8.531 3.547 -2.823 1.00 98.38 90 LEU A C 1
ATOM 661 O O . LEU A 1 90 ? 8.987 2.875 -3.748 1.00 98.38 90 LEU A O 1
ATOM 665 N N . GLY A 1 91 ? 7.479 3.138 -2.109 1.00 98.38 91 GLY A N 1
ATOM 666 C CA . GLY A 1 91 ? 6.666 1.974 -2.454 1.00 98.38 91 GLY A CA 1
ATOM 667 C C . GLY A 1 91 ? 6.165 2.034 -3.898 1.00 98.38 91 GLY A C 1
ATOM 668 O O . GLY A 1 91 ? 6.324 1.073 -4.651 1.00 98.38 91 GLY A O 1
ATOM 669 N N . ARG A 1 92 ? 5.643 3.189 -4.320 1.00 98.06 92 ARG A N 1
ATOM 670 C CA . ARG A 1 92 ? 5.223 3.443 -5.704 1.00 98.06 92 ARG A CA 1
ATOM 671 C C . ARG A 1 92 ? 6.398 3.548 -6.663 1.00 98.06 92 ARG A C 1
ATOM 673 O O . ARG A 1 92 ? 6.481 2.765 -7.605 1.00 98.06 92 ARG A O 1
ATOM 680 N N . GLU A 1 93 ? 7.317 4.471 -6.401 1.00 98.38 93 GLU A N 1
ATOM 681 C CA . GLU A 1 93 ? 8.412 4.815 -7.314 1.00 98.38 93 GLU A CA 1
ATOM 682 C C . GLU A 1 93 ? 9.330 3.626 -7.598 1.00 98.38 93 GLU A C 1
ATOM 684 O O . GLU A 1 93 ? 9.741 3.410 -8.739 1.00 98.38 93 GLU A O 1
ATOM 689 N N . HIS A 1 94 ? 9.656 2.834 -6.573 1.00 98.50 94 HIS A N 1
ATOM 690 C CA . HIS A 1 94 ? 10.661 1.781 -6.686 1.00 98.50 94 HIS A CA 1
ATOM 691 C C . HIS A 1 94 ? 10.097 0.375 -6.846 1.00 98.50 94 HIS A C 1
ATOM 693 O O . HIS A 1 94 ? 10.809 -0.482 -7.372 1.00 98.50 94 HIS A O 1
ATOM 699 N N . ASN A 1 95 ? 8.883 0.118 -6.359 1.00 98.38 95 ASN A N 1
ATOM 700 C CA . ASN A 1 95 ? 8.331 -1.238 -6.292 1.00 98.38 95 ASN A CA 1
ATOM 701 C C . ASN A 1 95 ? 7.026 -1.381 -7.074 1.00 98.38 95 ASN A C 1
ATOM 703 O O . ASN A 1 95 ? 6.450 -2.465 -7.084 1.00 98.38 95 ASN A O 1
ATOM 707 N N . ASP A 1 96 ? 6.557 -0.301 -7.705 1.00 98.31 96 ASP A N 1
ATOM 708 C CA . ASP A 1 96 ? 5.241 -0.232 -8.327 1.00 98.31 96 ASP A CA 1
ATOM 709 C C . ASP A 1 96 ? 4.157 -0.844 -7.425 1.00 98.31 96 ASP A C 1
ATOM 711 O O . ASP A 1 96 ? 3.373 -1.697 -7.846 1.00 98.31 96 ASP A O 1
ATOM 715 N N . ALA A 1 97 ? 4.178 -0.478 -6.139 1.00 98.69 97 ALA A N 1
ATOM 716 C CA . ALA A 1 97 ? 3.228 -1.004 -5.172 1.00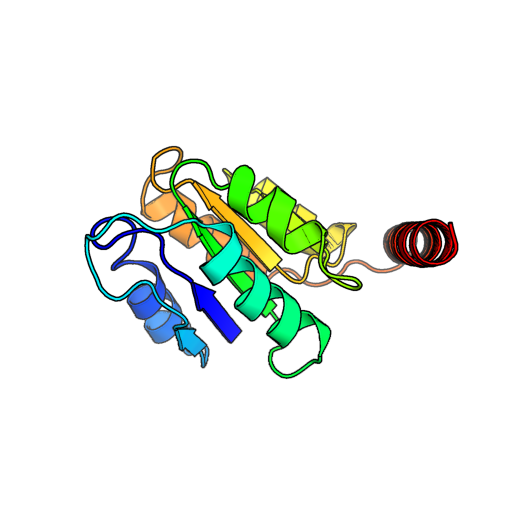 98.69 97 ALA A CA 1
ATOM 717 C C . ALA A 1 97 ? 1.801 -0.645 -5.604 1.00 98.69 97 ALA A C 1
ATOM 719 O O . ALA A 1 97 ? 1.519 0.505 -5.952 1.00 98.69 97 ALA A O 1
ATOM 720 N N . ASN A 1 9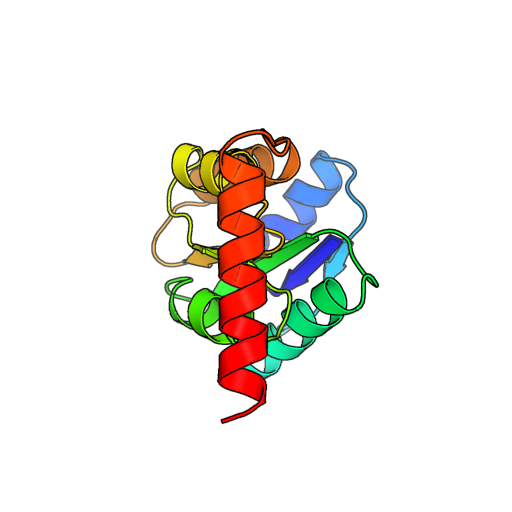8 ? 0.907 -1.628 -5.605 1.00 98.38 98 ASN A N 1
ATOM 721 C CA . ASN A 1 98 ? -0.499 -1.457 -5.973 1.00 98.38 98 ASN A CA 1
ATOM 722 C C . ASN A 1 98 ? -1.434 -1.539 -4.759 1.00 98.38 98 ASN A C 1
ATOM 724 O O . ASN A 1 98 ? -2.615 -1.219 -4.882 1.00 98.38 98 ASN A O 1
ATOM 728 N N . VAL A 1 99 ? -0.902 -1.868 -3.578 1.00 98.50 99 VAL A N 1
ATOM 729 C CA . VAL A 1 99 ? -1.616 -1.765 -2.303 1.00 98.50 99 VAL A CA 1
ATOM 730 C C . VAL A 1 99 ? -0.758 -1.024 -1.273 1.00 98.50 99 VAL A C 1
ATOM 732 O O . VAL A 1 99 ? 0.455 -1.222 -1.207 1.00 98.50 99 VAL A O 1
ATOM 735 N N . LEU A 1 100 ? -1.388 -0.165 -0.476 1.00 98.25 100 LEU A N 1
ATOM 736 C CA . LEU A 1 100 ? -0.797 0.501 0.685 1.00 98.25 100 LEU A CA 1
ATOM 737 C C . LEU A 1 100 ? -1.435 -0.045 1.963 1.00 98.25 100 LEU A C 1
ATOM 739 O O . LEU A 1 100 ? -2.656 -0.008 2.090 1.00 98.25 100 LEU A O 1
ATOM 743 N N . ALA A 1 101 ? -0.621 -0.478 2.918 1.00 97.25 101 ALA A N 1
ATOM 744 C CA . ALA A 1 101 ? -1.045 -0.826 4.266 1.00 97.25 101 ALA A CA 1
ATOM 745 C C . ALA A 1 101 ? -0.571 0.218 5.283 1.00 97.25 101 ALA A C 1
ATOM 747 O O . ALA A 1 101 ? 0.546 0.732 5.184 1.00 97.25 101 ALA A O 1
ATOM 748 N N . MET A 1 102 ? -1.412 0.520 6.272 1.00 95.56 102 MET A N 1
ATOM 749 C CA . MET A 1 102 ? -1.089 1.445 7.363 1.00 95.56 102 MET A CA 1
ATOM 750 C C . MET A 1 102 ? -1.653 0.953 8.699 1.00 95.56 102 MET A C 1
ATOM 752 O O . MET A 1 102 ? -2.720 0.339 8.749 1.00 95.56 102 MET A O 1
ATOM 756 N N . GLY A 1 103 ? -0.952 1.270 9.788 1.00 93.06 103 GLY A N 1
ATOM 757 C CA . GLY A 1 103 ? -1.379 0.958 11.150 1.00 93.06 103 GLY A CA 1
ATOM 758 C C . GLY A 1 103 ? -2.099 2.115 11.829 1.00 93.06 103 GLY A C 1
ATOM 759 O O . GLY A 1 103 ? -1.467 3.109 12.187 1.00 93.06 103 GLY A O 1
ATOM 760 N N . ALA A 1 104 ? -3.395 1.960 12.091 1.00 89.12 104 ALA A N 1
ATOM 761 C CA . ALA A 1 104 ? -4.221 2.945 12.789 1.00 89.12 104 ALA A CA 1
ATOM 762 C C . ALA A 1 104 ? -3.747 3.223 14.229 1.00 89.12 104 ALA A C 1
ATOM 764 O O . ALA A 1 104 ? -3.961 4.312 14.752 1.00 89.12 104 ALA A O 1
ATOM 765 N N . ARG A 1 105 ? -3.053 2.267 14.865 1.00 89.00 105 ARG A N 1
ATOM 766 C CA . ARG A 1 105 ? -2.464 2.429 16.210 1.00 89.00 105 ARG A CA 1
ATOM 767 C C . ARG A 1 105 ? -1.007 2.895 16.179 1.00 89.00 105 ARG A C 1
ATOM 769 O O . ARG A 1 105 ? -0.413 3.085 17.235 1.00 89.00 105 ARG A O 1
ATOM 776 N N . ILE A 1 106 ? -0.423 3.019 14.987 1.00 93.88 106 ILE A N 1
ATOM 777 C CA . ILE A 1 106 ? 1.002 3.309 14.789 1.00 93.88 106 ILE A CA 1
ATOM 778 C C . ILE A 1 106 ? 1.207 4.762 14.376 1.00 93.88 106 ILE A C 1
ATOM 780 O O . ILE A 1 106 ? 2.100 5.427 14.897 1.00 93.88 106 ILE A O 1
ATOM 784 N N . ILE A 1 107 ? 0.378 5.266 13.459 1.00 92.38 107 ILE A N 1
ATOM 785 C CA . ILE A 1 107 ? 0.517 6.615 12.908 1.00 92.38 107 ILE A CA 1
ATOM 786 C C . ILE A 1 107 ? -0.720 7.469 13.162 1.00 92.38 107 ILE A C 1
ATOM 788 O O . ILE A 1 107 ? -1.850 6.993 13.134 1.00 92.38 107 ILE A O 1
ATOM 792 N N . GLY A 1 108 ? -0.498 8.766 13.383 1.00 90.88 108 GLY A N 1
ATOM 793 C CA . GLY A 1 108 ? -1.580 9.735 13.522 1.00 90.88 108 GLY A CA 1
ATOM 794 C C . GLY A 1 108 ? -2.264 10.058 12.190 1.00 90.88 108 GLY A C 1
ATOM 795 O O . GLY A 1 108 ? -1.681 9.910 11.115 1.00 90.88 108 GLY A O 1
ATOM 796 N N . THR A 1 109 ? -3.483 10.590 12.276 1.00 88.69 109 THR A N 1
ATOM 797 C CA . THR A 1 109 ? -4.342 10.965 11.141 1.00 88.69 109 THR A CA 1
ATOM 798 C C . THR A 1 109 ? -3.628 11.751 10.042 1.00 88.69 109 THR A C 1
ATOM 800 O O . THR A 1 109 ? -3.719 11.386 8.873 1.00 88.69 109 THR A O 1
ATOM 803 N N . GLU A 1 110 ? -2.889 12.810 10.380 1.00 91.44 110 GLU A N 1
ATOM 804 C CA . GLU A 1 110 ? -2.227 13.636 9.359 1.00 91.44 110 GLU A CA 1
ATOM 805 C C . GLU A 1 110 ? -1.078 12.903 8.659 1.00 91.44 110 GLU A C 1
ATOM 807 O O . GLU A 1 110 ? -0.877 13.084 7.458 1.00 91.44 110 GLU A O 1
ATOM 812 N N . VAL A 1 111 ? -0.378 12.013 9.371 1.00 94.19 111 VAL A N 1
ATOM 813 C CA . VAL A 1 111 ? 0.649 11.152 8.770 1.00 94.19 111 VAL A CA 1
ATOM 814 C C . VAL A 1 111 ? -0.007 10.157 7.819 1.00 94.19 111 VAL A C 1
ATOM 816 O O . VAL A 1 111 ? 0.426 10.054 6.677 1.00 94.19 111 VAL A O 1
ATOM 819 N N . ALA A 1 112 ? -1.103 9.507 8.226 1.00 92.81 112 ALA A N 1
ATOM 820 C CA . ALA A 1 112 ? -1.857 8.608 7.352 1.00 92.81 112 ALA A CA 1
ATOM 821 C C . ALA A 1 112 ? -2.353 9.325 6.082 1.00 92.81 112 ALA A C 1
ATOM 823 O O . ALA A 1 112 ? -2.189 8.812 4.975 1.00 92.81 112 ALA A O 1
ATOM 824 N N . ARG A 1 113 ? -2.883 10.552 6.207 1.00 93.38 113 ARG A N 1
ATOM 825 C CA . ARG A 1 113 ? -3.298 11.368 5.050 1.00 93.38 113 ARG A CA 1
ATOM 826 C C . ARG A 1 113 ? -2.127 11.686 4.122 1.00 93.38 113 ARG A C 1
ATOM 828 O O . ARG A 1 113 ? -2.284 11.638 2.903 1.00 93.38 113 ARG A O 1
ATOM 835 N N . ALA A 1 114 ? -0.965 12.009 4.684 1.00 95.31 114 ALA A N 1
ATOM 836 C CA . ALA A 1 114 ? 0.241 12.275 3.911 1.00 95.31 114 ALA A CA 1
ATOM 837 C C . ALA A 1 114 ? 0.778 11.010 3.216 1.00 95.31 114 ALA A C 1
ATOM 839 O O . ALA A 1 114 ? 1.171 11.092 2.055 1.00 95.31 114 ALA A O 1
ATOM 840 N N . CYS A 1 115 ? 0.726 9.840 3.864 1.00 96.81 115 CYS A N 1
ATOM 841 C CA . CYS A 1 115 ? 1.064 8.553 3.249 1.00 96.81 115 CYS A CA 1
ATOM 842 C C . CYS A 1 115 ? 0.158 8.240 2.057 1.00 96.81 115 CYS A C 1
ATOM 844 O O . CYS A 1 115 ? 0.651 7.895 0.986 1.00 96.81 115 CYS A O 1
ATOM 846 N N . VAL A 1 116 ? -1.158 8.401 2.217 1.00 95.31 116 VAL A N 1
ATOM 847 C CA . VAL A 1 116 ? -2.121 8.145 1.137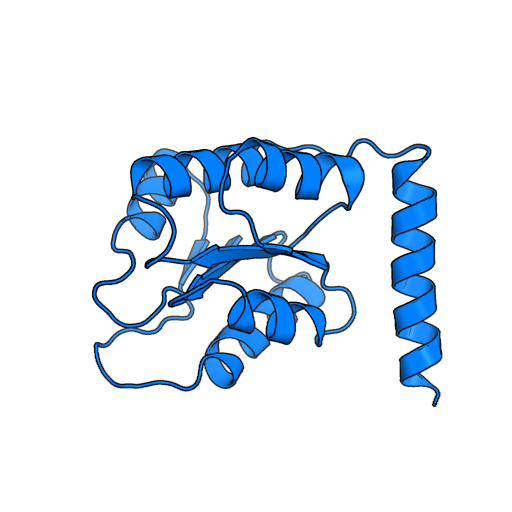 1.00 95.31 116 VAL A CA 1
ATOM 848 C C . VAL A 1 116 ? -1.889 9.080 -0.043 1.00 95.31 116 VAL A C 1
ATOM 850 O O . VAL A 1 116 ? -1.815 8.600 -1.168 1.00 95.31 116 VAL A O 1
ATOM 853 N N . ARG A 1 117 ? -1.706 10.387 0.190 1.00 95.88 117 ARG A N 1
ATOM 854 C CA . ARG A 1 117 ? -1.356 11.332 -0.886 1.00 95.88 117 ARG A CA 1
ATOM 855 C C . ARG A 1 117 ? -0.079 10.919 -1.608 1.00 95.88 117 ARG A C 1
ATOM 857 O O . ARG A 1 117 ? -0.100 10.743 -2.819 1.00 95.88 117 ARG A O 1
ATOM 864 N N . ALA A 1 118 ? 0.993 10.672 -0.860 1.00 97.56 118 ALA A N 1
ATOM 865 C CA . ALA A 1 118 ? 2.282 10.276 -1.418 1.00 97.56 118 ALA A CA 1
ATOM 866 C C . ALA A 1 118 ? 2.217 8.964 -2.223 1.00 97.56 118 ALA A C 1
ATOM 868 O O . ALA A 1 118 ? 2.923 8.805 -3.216 1.00 97.56 118 ALA A O 1
ATOM 869 N N . PHE A 1 119 ? 1.360 8.027 -1.815 1.00 97.81 119 PHE A N 1
ATOM 870 C CA . PHE A 1 119 ? 1.112 6.788 -2.546 1.00 97.81 119 PHE A CA 1
ATOM 871 C C . PHE A 1 119 ? 0.257 6.993 -3.807 1.00 97.81 119 PHE A C 1
ATOM 873 O O . PHE A 1 119 ? 0.482 6.345 -4.825 1.00 97.81 119 PHE A O 1
ATOM 880 N N . LEU A 1 120 ? -0.737 7.877 -3.762 1.00 95.56 120 LEU A N 1
ATOM 881 C CA . LEU A 1 120 ? -1.613 8.135 -4.905 1.00 95.56 120 LEU A CA 1
ATOM 882 C C . LEU A 1 120 ? -0.941 8.976 -5.987 1.00 95.56 120 LEU A C 1
ATOM 884 O O . LEU A 1 120 ? -1.109 8.698 -7.169 1.00 95.56 120 LEU A O 1
ATOM 888 N N . GLU A 1 121 ? -0.154 9.965 -5.579 1.00 94.62 121 GLU A N 1
ATOM 889 C CA . GLU A 1 121 ? 0.593 10.854 -6.472 1.00 94.62 121 GLU A CA 1
ATOM 890 C C . GLU A 1 121 ? 1.894 10.205 -6.978 1.00 94.62 121 GLU A C 1
ATOM 892 O O . GLU A 1 121 ? 2.497 10.678 -7.936 1.00 94.62 121 GLU A O 1
ATOM 897 N N . GLY A 1 122 ? 2.340 9.115 -6.344 1.00 93.12 122 GLY A N 1
ATOM 898 C CA . GLY A 1 122 ? 3.572 8.419 -6.697 1.00 93.12 122 GLY A CA 1
ATOM 899 C C . GLY A 1 122 ? 3.497 7.705 -8.052 1.00 93.12 122 GLY A C 1
ATOM 900 O O . GLY A 1 122 ? 2.772 6.713 -8.230 1.00 93.12 122 GLY A O 1
ATOM 901 N N . GLU A 1 123 ? 4.333 8.147 -8.987 1.00 96.06 123 GLU A N 1
ATOM 902 C CA . GLU A 1 123 ? 4.529 7.513 -10.291 1.00 96.06 123 GLU A CA 1
ATOM 903 C C . GLU A 1 123 ? 5.619 6.440 -10.236 1.00 96.06 123 GLU A C 1
ATOM 905 O O . GLU A 1 123 ? 6.593 6.546 -9.493 1.00 96.06 123 GLU A O 1
ATOM 910 N N . PHE A 1 124 ? 5.467 5.373 -11.022 1.00 98.25 124 PHE A N 1
ATOM 911 C CA . PHE A 1 124 ? 6.477 4.320 -11.064 1.00 98.25 124 PHE A CA 1
ATOM 912 C C . PHE A 1 124 ? 7.711 4.778 -11.849 1.00 98.25 124 PHE A C 1
ATOM 914 O O . PHE A 1 124 ? 7.609 5.156 -13.013 1.00 98.25 124 PHE A O 1
ATOM 921 N N . GLY A 1 125 ? 8.896 4.674 -11.241 1.00 96.38 125 GLY A N 1
ATOM 922 C CA . GLY A 1 125 ? 10.142 5.178 -11.822 1.00 96.38 125 GLY A CA 1
ATOM 923 C C . GLY A 1 125 ? 10.730 4.325 -12.953 1.00 96.38 125 GLY A C 1
ATOM 924 O O . GLY A 1 125 ? 11.692 4.744 -13.596 1.00 96.38 125 GLY A O 1
ATOM 925 N N . GLY A 1 126 ? 10.201 3.120 -13.203 1.00 96.38 126 GLY A N 1
ATOM 926 C CA . GLY A 1 126 ? 10.658 2.253 -14.293 1.00 96.38 126 GLY A CA 1
ATOM 927 C C . GLY A 1 126 ? 12.157 1.912 -14.234 1.00 96.38 126 GLY A C 1
ATOM 928 O O . GLY A 1 126 ? 12.737 1.711 -13.164 1.00 96.38 126 GLY A O 1
ATOM 929 N N . GLY A 1 127 ? 12.808 1.785 -15.395 1.00 97.00 127 GLY A N 1
ATOM 930 C CA . GLY A 1 127 ? 14.254 1.544 -15.498 1.00 97.00 127 GLY A CA 1
ATOM 931 C C . GLY A 1 127 ? 14.739 0.354 -14.656 1.00 97.00 127 GLY A C 1
ATOM 932 O O . GLY A 1 127 ? 14.224 -0.760 -14.764 1.00 97.00 127 GLY A O 1
ATOM 933 N N . ARG A 1 128 ? 15.714 0.585 -13.763 1.00 97.19 128 ARG A N 1
ATOM 934 C CA . ARG A 1 128 ? 16.249 -0.462 -12.865 1.00 97.19 128 ARG A CA 1
ATOM 935 C C . ARG A 1 128 ? 15.195 -1.069 -11.928 1.00 97.19 128 ARG A C 1
ATOM 937 O O . ARG A 1 128 ? 15.389 -2.180 -11.439 1.00 97.19 128 ARG A O 1
ATOM 944 N N . HIS A 1 129 ? 14.123 -0.333 -11.641 1.00 98.25 129 HIS A N 1
ATOM 945 C CA . HIS A 1 129 ? 13.050 -0.758 -10.749 1.00 98.25 129 HIS A CA 1
ATOM 946 C C . HIS A 1 129 ? 12.129 -1.765 -11.445 1.00 98.25 129 HIS A C 1
ATOM 948 O O . HIS A 1 129 ? 11.799 -2.787 -10.850 1.00 98.25 129 HIS A O 1
ATOM 954 N N . ALA A 1 130 ? 11.845 -1.570 -12.738 1.00 98.38 130 ALA A N 1
ATOM 955 C CA . ALA A 1 130 ? 11.072 -2.519 -13.548 1.00 98.38 130 ALA A CA 1
ATOM 956 C C . ALA A 1 130 ? 11.715 -3.913 -13.573 1.00 98.38 130 ALA A C 1
ATOM 958 O O . ALA A 1 130 ? 11.046 -4.911 -13.322 1.00 98.38 130 ALA A O 1
ATOM 959 N N . ALA A 1 131 ? 13.039 -3.987 -13.742 1.00 98.12 131 ALA A N 1
ATOM 960 C CA . ALA A 1 131 ? 13.764 -5.258 -13.706 1.00 98.12 131 ALA A CA 1
ATOM 961 C C . ALA A 1 131 ? 13.684 -5.982 -12.345 1.00 98.12 131 ALA A C 1
ATOM 963 O O . ALA A 1 131 ? 13.869 -7.195 -12.279 1.00 98.12 131 ALA A O 1
ATOM 964 N N . ARG A 1 132 ? 13.453 -5.257 -11.242 1.00 98.50 132 ARG A N 1
ATOM 965 C CA . ARG A 1 132 ? 13.280 -5.843 -9.902 1.00 98.50 132 ARG A CA 1
ATOM 966 C C . ARG A 1 132 ? 11.842 -6.291 -9.676 1.00 98.50 132 ARG A C 1
ATOM 968 O O . ARG A 1 132 ? 11.650 -7.382 -9.156 1.00 98.50 132 ARG A O 1
ATOM 975 N N . VAL A 1 133 ? 10.866 -5.502 -10.124 1.00 98.38 133 VAL A N 1
ATOM 976 C CA . VAL A 1 133 ? 9.446 -5.887 -10.118 1.00 98.38 133 VAL A CA 1
ATOM 977 C C . VAL A 1 133 ? 9.231 -7.170 -10.925 1.00 98.38 133 VAL A C 1
ATOM 979 O O . VAL A 1 133 ? 8.575 -8.085 -10.440 1.00 98.38 133 VAL A O 1
ATOM 982 N N . GLU A 1 134 ? 9.880 -7.308 -12.083 1.00 98.25 134 GLU A N 1
ATOM 983 C CA . GLU A 1 134 ? 9.820 -8.540 -12.882 1.00 98.25 134 GLU A CA 1
ATOM 984 C C . GLU A 1 134 ? 10.382 -9.756 -12.126 1.00 98.25 134 GLU A C 1
ATOM 986 O O . GLU A 1 134 ? 9.827 -10.852 -12.173 1.00 98.25 134 GLU A O 1
ATOM 991 N N . LYS A 1 135 ? 11.464 -9.575 -11.357 1.00 98.38 135 LYS A N 1
ATOM 992 C CA . LYS A 1 135 ? 12.002 -10.651 -10.508 1.00 98.38 135 LYS A CA 1
ATOM 993 C C . LYS A 1 135 ? 11.031 -11.048 -9.397 1.00 98.38 135 LYS A C 1
ATOM 995 O O . LYS A 1 135 ? 10.952 -12.234 -9.100 1.00 98.38 135 LYS A O 1
ATOM 1000 N N . ILE A 1 136 ? 10.302 -10.095 -8.809 1.00 98.12 136 ILE A N 1
ATOM 1001 C CA . ILE A 1 136 ? 9.249 -10.384 -7.821 1.00 98.12 136 ILE A CA 1
ATOM 1002 C C . ILE A 1 136 ? 8.145 -11.225 -8.476 1.00 98.12 136 ILE A C 1
ATOM 1004 O O . ILE A 1 136 ? 7.811 -12.288 -7.963 1.00 98.12 136 ILE A O 1
ATOM 1008 N N . ALA A 1 137 ? 7.659 -10.818 -9.652 1.00 97.25 137 ALA A N 1
ATOM 1009 C CA . ALA A 1 137 ? 6.645 -11.573 -10.393 1.00 97.25 137 ALA A CA 1
ATOM 1010 C C . ALA A 1 137 ? 7.115 -12.994 -10.758 1.00 97.25 137 ALA A C 1
ATOM 1012 O O . ALA A 1 137 ? 6.332 -13.948 -10.729 1.00 97.25 137 ALA A O 1
ATOM 1013 N N . ARG A 1 138 ? 8.407 -13.161 -11.065 1.00 97.81 138 ARG A N 1
ATOM 1014 C CA . ARG A 1 138 ? 8.994 -14.478 -11.319 1.00 97.81 138 ARG A CA 1
ATOM 1015 C C . ARG A 1 138 ? 9.023 -15.355 -10.066 1.00 97.81 138 ARG A C 1
ATOM 1017 O O . ARG A 1 138 ? 8.627 -16.510 -10.170 1.00 97.81 138 ARG A O 1
ATOM 1024 N N . LEU A 1 139 ? 9.419 -14.814 -8.909 1.00 97.50 139 LEU A N 1
ATOM 1025 C CA . LEU A 1 139 ? 9.373 -15.543 -7.633 1.00 97.50 139 LEU A CA 1
ATOM 1026 C C . LEU A 1 139 ? 7.951 -16.043 -7.345 1.00 97.50 139 LEU A C 1
ATOM 1028 O O . LEU A 1 139 ? 7.756 -17.219 -7.067 1.00 97.50 139 LEU A O 1
ATOM 1032 N N . GLU A 1 140 ? 6.936 -15.193 -7.523 1.00 95.25 140 GLU A N 1
ATOM 1033 C CA . GLU A 1 140 ? 5.533 -15.608 -7.365 1.00 95.25 140 GLU A CA 1
ATOM 1034 C C . GLU A 1 140 ? 5.143 -16.767 -8.299 1.00 95.25 140 GLU A C 1
ATOM 1036 O O . GLU A 1 140 ? 4.350 -17.635 -7.936 1.00 95.25 140 GLU A O 1
ATOM 1041 N N . ALA A 1 141 ? 5.661 -16.778 -9.530 1.00 94.94 141 ALA A N 1
ATOM 1042 C CA . ALA A 1 141 ? 5.385 -17.831 -10.502 1.00 94.94 141 ALA A CA 1
ATOM 1043 C C . ALA A 1 141 ? 6.126 -19.145 -10.212 1.00 94.94 141 ALA A C 1
ATOM 1045 O O . ALA A 1 141 ? 5.657 -20.193 -10.658 1.00 94.94 141 ALA A O 1
ATOM 1046 N N . GLU A 1 142 ? 7.272 -19.085 -9.533 1.00 96.38 142 GLU A N 1
ATOM 1047 C CA . GLU A 1 142 ? 8.057 -20.243 -9.093 1.00 96.38 142 GLU A CA 1
ATOM 1048 C C . GLU A 1 142 ? 7.375 -20.919 -7.895 1.00 96.38 142 GLU A C 1
ATOM 1050 O O . GLU A 1 142 ? 7.085 -22.112 -7.961 1.00 96.38 142 GLU A O 1
ATOM 1055 N N . GLU A 1 143 ? 7.000 -20.146 -6.872 1.00 93.31 143 GLU A N 1
ATOM 1056 C CA . GLU A 1 143 ? 6.315 -20.655 -5.672 1.00 93.31 143 GLU A CA 1
ATOM 1057 C C . GLU A 1 143 ? 4.938 -21.267 -5.984 1.00 93.31 143 GLU A C 1
ATOM 1059 O O . GLU A 1 143 ? 4.516 -22.213 -5.334 1.00 93.31 143 GLU A O 1
ATOM 1064 N N . ALA A 1 144 ? 4.231 -20.780 -7.012 1.00 87.38 144 ALA A N 1
ATOM 1065 C CA . ALA A 1 144 ? 2.936 -21.341 -7.418 1.00 87.38 144 ALA A CA 1
ATOM 1066 C C . ALA A 1 144 ? 3.027 -22.723 -8.097 1.00 87.38 144 ALA A C 1
ATOM 1068 O O . ALA A 1 144 ? 1.995 -23.340 -8.367 1.00 87.38 144 ALA A O 1
ATOM 1069 N N . ARG A 1 145 ? 4.235 -23.171 -8.460 1.00 82.50 145 ARG A N 1
ATOM 1070 C CA . ARG A 1 145 ? 4.483 -24.467 -9.117 1.00 82.50 145 ARG A CA 1
ATOM 1071 C C . ARG A 1 145 ? 5.062 -25.516 -8.166 1.00 82.50 145 ARG A C 1
ATOM 1073 O O . ARG A 1 145 ? 5.194 -26.664 -8.592 1.00 82.50 145 ARG A O 1
ATOM 1080 N N . ALA A 1 146 ? 5.454 -25.105 -6.961 1.00 67.44 146 ALA A N 1
ATOM 1081 C CA . ALA A 1 146 ? 5.969 -25.962 -5.897 1.00 67.44 146 ALA A CA 1
ATOM 1082 C C . ALA A 1 146 ? 4.818 -26.568 -5.082 1.00 67.44 146 ALA A C 1
ATOM 1084 O O . ALA A 1 146 ? 4.989 -27.722 -4.631 1.00 67.44 146 ALA A O 1
#

pLDDT: mean 90.71, std 10.98, range [47.81, 98.69]

Radius of gyration: 14.51 Å; chains: 1; bounding box: 35×42×32 Å

Sequence (146 aa):
MIVSPGQAGDSPVLPKLLDELRVEYRDFGTYGTDAVDYPDVIAPVARAVARGDYERGIVLGGSGTGEAIVANKVRGIRCVEAADPVTARLGREHNDANVLAMGARIIGTEVARACVRAFLEGEFGGGRHAARVEKIARLEAEEARA

Foldseek 3Di:
DEEEEEAPPLDPLVVVLCVVVVHDYDYQDDPHNDDDDLLVRLLVQLVCCQVVVDQAYEYEYAAQVVSQVSSVVDQPAQEFEDQALVSLLCSCAQQVGRYYTYHSNRHDSVRVSSSVVSNVVRHHNDDPSVVVNVVVNVVSVVVVVD